Protein AF-A0A2E9H538-F1 (afdb_monomer_lite)

pLDDT: mean 82.71, std 19.98, range [39.22, 98.38]

Secondary structure (DSSP, 8-state):
--------PPPP-B-TTS-B---TTT-TTTTPPPPHHHHHHHHHHHHHHHHHHHHHHTTS-HHHHHHHHHHHHHTTSSPPPPTTPPP--PPP---TTTTSTTS---

Radius of gyration: 17.49 Å; chains: 1; bounding box: 52×21×55 Å

Structure (mmCIF, N/CA/C/O backbone):
data_AF-A0A2E9H538-F1
#
_entry.id   AF-A0A2E9H538-F1
#
loop_
_atom_site.group_PDB
_atom_site.id
_atom_site.type_symbol
_atom_site.label_atom_id
_atom_site.label_alt_id
_atom_site.label_comp_id
_atom_site.label_asym_id
_atom_site.label_entity_id
_atom_site.label_seq_id
_atom_site.pdbx_PDB_ins_code
_atom_site.Cartn_x
_atom_site.Cartn_y
_atom_site.Cartn_z
_atom_site.occupancy
_atom_site.B_iso_or_equiv
_atom_site.auth_seq_id
_atom_site.auth_comp_id
_atom_site.auth_asym_id
_atom_site.auth_atom_id
_atom_site.pdbx_PDB_model_num
ATOM 1 N N . MET A 1 1 ? 32.513 -3.900 -30.428 1.00 39.78 1 MET A N 1
ATOM 2 C CA . MET A 1 1 ? 31.218 -3.250 -30.715 1.00 39.78 1 MET A CA 1
ATOM 3 C C . MET A 1 1 ? 30.335 -3.524 -29.513 1.00 39.78 1 MET A C 1
ATOM 5 O O . MET A 1 1 ? 30.096 -4.683 -29.209 1.00 39.78 1 MET A O 1
ATOM 9 N N . THR A 1 2 ? 30.031 -2.499 -28.722 1.00 50.19 2 THR A N 1
ATOM 10 C CA . THR A 1 2 ? 29.288 -2.631 -27.463 1.00 50.19 2 THR A CA 1
ATOM 11 C C . THR A 1 2 ? 27.841 -2.983 -27.777 1.00 50.19 2 THR A C 1
ATOM 13 O O . THR A 1 2 ? 27.145 -2.195 -28.413 1.00 50.19 2 THR A O 1
ATOM 16 N N . ASN A 1 3 ? 27.411 -4.175 -27.363 1.00 52.34 3 ASN A N 1
ATOM 17 C CA . ASN A 1 3 ? 26.014 -4.583 -27.429 1.00 52.34 3 ASN A CA 1
ATOM 18 C C . ASN A 1 3 ? 25.206 -3.619 -26.555 1.00 52.34 3 ASN A C 1
ATOM 20 O O . ASN A 1 3 ? 25.239 -3.711 -25.329 1.00 52.34 3 ASN A O 1
ATOM 24 N N . ASN A 1 4 ? 24.529 -2.667 -27.197 1.00 58.41 4 ASN A N 1
ATOM 25 C CA . ASN A 1 4 ? 23.483 -1.861 -26.583 1.00 58.41 4 ASN A CA 1
ATOM 26 C C . ASN A 1 4 ? 22.303 -2.796 -26.297 1.00 58.41 4 ASN A C 1
ATOM 28 O O . ASN A 1 4 ? 21.356 -2.889 -27.074 1.00 58.41 4 ASN A O 1
ATOM 32 N N . SER A 1 5 ? 22.396 -3.544 -25.201 1.00 61.12 5 SER A N 1
ATOM 33 C CA . SER A 1 5 ? 21.257 -4.248 -24.634 1.00 61.12 5 SER A CA 1
ATOM 34 C C . SER A 1 5 ? 20.308 -3.185 -24.097 1.00 61.12 5 SER A C 1
ATOM 36 O O . SER A 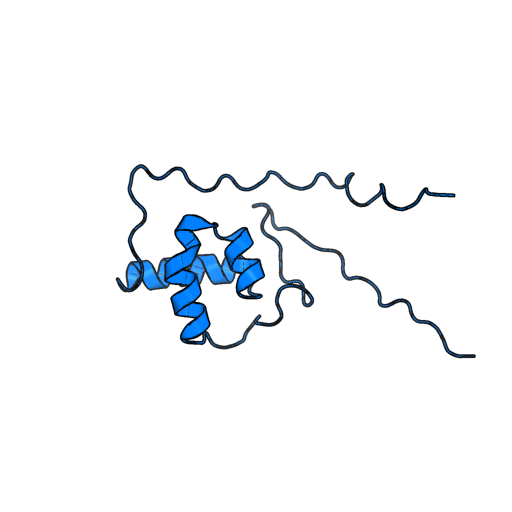1 5 ? 20.537 -2.629 -23.023 1.00 61.12 5 SER A O 1
ATOM 38 N N . ILE A 1 6 ? 19.274 -2.865 -24.874 1.00 63.53 6 ILE A N 1
ATOM 39 C CA . ILE A 1 6 ? 18.097 -2.156 -24.373 1.00 63.53 6 ILE A CA 1
ATOM 40 C C . ILE A 1 6 ? 17.645 -2.944 -23.134 1.00 63.53 6 ILE A C 1
ATOM 42 O O . ILE A 1 6 ? 17.469 -4.160 -23.248 1.00 63.53 6 ILE A O 1
ATOM 46 N N . PRO A 1 7 ? 17.556 -2.333 -21.940 1.00 61.31 7 PRO A N 1
ATOM 47 C CA . PRO A 1 7 ? 17.085 -3.058 -20.773 1.00 61.31 7 PRO A CA 1
ATOM 48 C C . PRO A 1 7 ? 15.663 -3.533 -21.072 1.00 61.31 7 PRO A C 1
ATOM 50 O O . PRO A 1 7 ? 14.772 -2.720 -21.289 1.00 61.31 7 PRO A O 1
ATOM 53 N N . GLU A 1 8 ? 15.487 -4.851 -21.149 1.00 66.12 8 GLU A N 1
ATOM 54 C CA . GLU A 1 8 ? 14.193 -5.508 -21.334 1.00 66.12 8 GLU A CA 1
ATOM 55 C C . GLU A 1 8 ? 13.236 -5.027 -20.236 1.00 66.12 8 GLU A C 1
ATOM 57 O O . GLU A 1 8 ? 13.328 -5.451 -19.076 1.00 66.12 8 GLU A O 1
ATOM 62 N N . GLU A 1 9 ? 12.350 -4.092 -20.584 1.00 74.62 9 GLU A N 1
ATOM 63 C CA . GLU A 1 9 ? 11.336 -3.577 -19.675 1.00 74.62 9 GLU A CA 1
ATOM 64 C C . GLU A 1 9 ? 10.423 -4.733 -19.273 1.00 74.62 9 GLU A C 1
ATOM 66 O O . GLU A 1 9 ? 9.763 -5.371 -20.099 1.00 74.62 9 GLU A O 1
ATOM 71 N N . ARG A 1 10 ? 10.401 -5.047 -17.976 1.00 83.94 10 ARG A N 1
ATOM 72 C CA . ARG A 1 10 ? 9.527 -6.105 -17.481 1.00 83.94 10 ARG A CA 1
ATOM 73 C C . ARG A 1 10 ? 8.076 -5.637 -17.628 1.00 83.94 10 ARG A C 1
ATOM 75 O O . ARG A 1 10 ? 7.741 -4.538 -17.198 1.00 83.94 10 ARG A O 1
ATOM 82 N N . PRO A 1 11 ? 7.183 -6.456 -18.209 1.00 90.50 11 PRO A N 1
ATOM 83 C CA . PRO A 1 11 ? 5.797 -6.053 -18.354 1.00 90.50 11 PRO A CA 1
ATOM 84 C C . PRO A 1 11 ? 5.124 -5.989 -16.980 1.00 90.50 11 PRO A C 1
ATOM 86 O O . PRO A 1 11 ? 5.219 -6.923 -16.173 1.00 90.50 11 PRO A O 1
ATOM 89 N N . ILE A 1 12 ? 4.388 -4.906 -16.736 1.00 92.00 12 ILE A N 1
ATOM 90 C CA . ILE A 1 12 ? 3.551 -4.757 -15.545 1.00 92.00 12 ILE A CA 1
ATOM 91 C C . ILE A 1 12 ? 2.426 -5.796 -15.604 1.00 92.00 12 ILE A C 1
ATOM 93 O O . ILE A 1 12 ? 1.681 -5.884 -16.579 1.00 92.00 12 ILE A O 1
ATOM 97 N N . LYS A 1 13 ? 2.282 -6.584 -14.534 1.00 93.06 13 LYS A N 1
ATOM 98 C CA . LYS A 1 13 ? 1.225 -7.594 -14.399 1.00 93.06 13 LYS A CA 1
ATOM 99 C C . LYS A 1 13 ? 0.214 -7.169 -13.348 1.00 93.06 13 LYS A C 1
ATOM 101 O O . LYS A 1 13 ? 0.577 -6.599 -12.321 1.00 93.06 13 LYS A O 1
ATOM 106 N N . PHE A 1 14 ? -1.042 -7.532 -13.567 1.00 92.19 14 PHE A N 1
ATOM 107 C CA . PHE A 1 14 ? -2.135 -7.313 -12.624 1.00 92.19 14 PHE A CA 1
ATOM 108 C C . PHE A 1 14 ? -2.743 -8.650 -12.206 1.00 92.19 14 PHE A C 1
ATOM 110 O O . PHE A 1 14 ? -2.640 -9.644 -12.928 1.00 92.19 14 PHE A O 1
ATOM 117 N N . ASP A 1 15 ? -3.332 -8.710 -11.017 1.00 88.88 15 ASP A N 1
ATOM 118 C CA . ASP A 1 15 ? -4.125 -9.865 -10.597 1.00 88.88 15 ASP A CA 1
ATOM 119 C C . ASP A 1 15 ? -5.595 -9.755 -11.046 1.00 88.88 15 ASP A C 1
ATOM 121 O O . ASP A 1 15 ? -6.019 -8.774 -11.665 1.00 88.88 15 ASP A O 1
ATOM 125 N N . SER A 1 16 ? -6.404 -10.769 -10.726 1.00 88.94 16 SER A N 1
ATOM 126 C CA . SER A 1 16 ? -7.836 -10.794 -11.057 1.00 88.94 16 SER A CA 1
ATOM 127 C C . SER A 1 16 ? -8.633 -9.641 -10.432 1.00 88.94 16 SER A C 1
ATOM 129 O O . SER A 1 16 ? -9.694 -9.288 -10.945 1.00 88.94 16 SER A O 1
ATOM 131 N N . PHE A 1 17 ? -8.112 -9.022 -9.369 1.00 84.56 17 PHE A N 1
ATOM 132 C CA . PHE A 1 17 ? -8.704 -7.881 -8.676 1.00 84.56 17 PHE A CA 1
ATOM 133 C C . PHE A 1 17 ? -8.229 -6.526 -9.218 1.00 84.56 17 PHE A C 1
ATOM 135 O O . PHE A 1 17 ? -8.659 -5.497 -8.688 1.00 84.56 17 PHE A O 1
ATOM 142 N N . GLY A 1 18 ? -7.366 -6.521 -10.241 1.00 87.19 18 GLY A N 1
ATOM 143 C CA . GLY A 1 18 ? -6.792 -5.318 -10.842 1.00 87.19 18 GLY A CA 1
ATOM 144 C C . GLY A 1 18 ? -5.638 -4.711 -10.042 1.00 87.19 18 GLY A C 1
ATOM 145 O O . GLY A 1 18 ? -5.274 -3.567 -10.286 1.00 87.19 18 GLY A O 1
ATOM 146 N N . ARG A 1 19 ? -5.055 -5.435 -9.080 1.00 91.12 19 ARG A N 1
ATOM 147 C CA . ARG A 1 19 ? -3.914 -4.941 -8.295 1.00 91.12 19 ARG A CA 1
ATOM 148 C C . ARG A 1 19 ? -2.619 -5.224 -9.040 1.00 91.12 19 ARG A C 1
ATOM 150 O O . ARG A 1 19 ? -2.421 -6.349 -9.501 1.00 91.12 19 ARG A O 1
ATOM 157 N N . MET A 1 20 ? -1.730 -4.235 -9.110 1.00 93.81 20 MET A N 1
ATOM 158 C CA . MET A 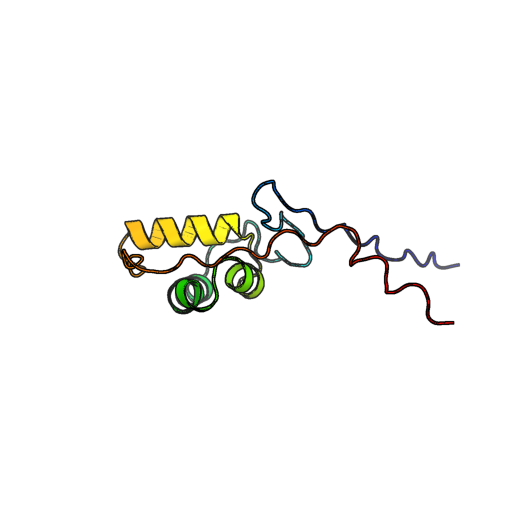1 20 ? -0.380 -4.428 -9.633 1.00 93.81 20 MET A CA 1
ATOM 159 C C . MET A 1 20 ? 0.327 -5.532 -8.830 1.00 93.81 20 MET A C 1
ATOM 161 O O . MET A 1 20 ? 0.411 -5.473 -7.598 1.00 93.81 20 MET A O 1
ATOM 165 N N . GLN A 1 21 ? 0.805 -6.560 -9.528 1.00 94.62 21 GLN A N 1
ATOM 166 C CA . GLN A 1 21 ? 1.657 -7.595 -8.950 1.00 94.62 21 GLN A CA 1
ATOM 167 C C . GLN A 1 21 ? 3.052 -7.029 -8.659 1.00 94.62 21 GLN A C 1
ATOM 169 O O . GLN A 1 21 ? 3.353 -5.876 -8.958 1.00 94.62 21 GLN A O 1
ATOM 174 N N . TYR 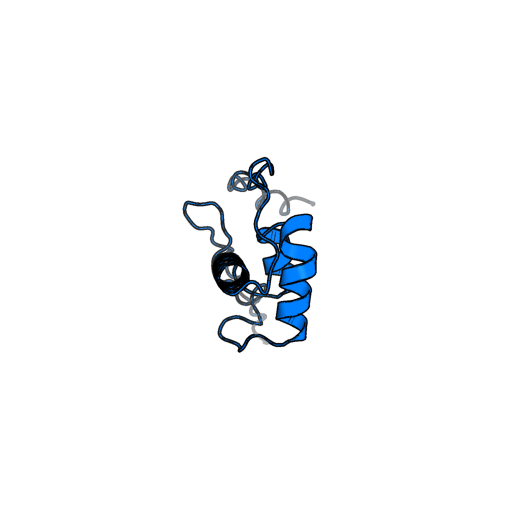A 1 22 ? 3.920 -7.824 -8.034 1.00 95.81 22 TYR A N 1
ATOM 175 C CA . TYR A 1 22 ? 5.293 -7.391 -7.801 1.00 95.81 22 TYR A CA 1
ATOM 176 C C . TYR A 1 22 ? 5.961 -6.951 -9.114 1.00 95.81 22 TYR A C 1
ATOM 178 O O . TYR A 1 22 ? 5.952 -7.685 -10.101 1.00 95.81 22 TYR A O 1
ATOM 186 N N . HIS A 1 23 ? 6.544 -5.755 -9.092 1.00 95.12 23 HIS A N 1
ATOM 187 C CA . HIS A 1 23 ? 7.340 -5.198 -10.160 1.00 95.12 23 HIS A CA 1
ATOM 188 C C . HIS A 1 23 ? 8.541 -4.518 -9.495 1.00 95.12 23 HIS A C 1
ATOM 190 O O . HIS A 1 23 ? 8.335 -3.693 -8.603 1.00 95.12 23 HIS A O 1
ATOM 196 N N . PRO A 1 24 ? 9.775 -4.880 -9.853 1.00 94.12 24 PRO A N 1
ATOM 197 C CA . PRO A 1 24 ? 10.968 -4.417 -9.145 1.00 94.12 24 PRO A CA 1
ATOM 198 C C . PRO A 1 24 ? 11.155 -2.901 -9.206 1.00 94.12 24 PRO A C 1
ATOM 200 O O . PRO A 1 24 ? 11.601 -2.327 -8.219 1.00 94.12 24 PRO A O 1
ATOM 203 N N . ASP A 1 25 ? 10.729 -2.264 -10.296 1.00 94.00 25 ASP A N 1
ATOM 204 C CA . ASP A 1 25 ? 10.901 -0.818 -10.487 1.00 94.00 25 ASP A CA 1
ATOM 205 C C . ASP A 1 25 ? 9.917 0.012 -9.647 1.00 94.00 25 ASP A C 1
ATOM 207 O O . ASP A 1 25 ? 10.182 1.168 -9.347 1.00 94.00 25 ASP A O 1
ATOM 211 N N . TYR A 1 26 ? 8.797 -0.587 -9.220 1.00 95.31 26 TYR A N 1
ATOM 212 C CA . TYR A 1 26 ? 7.783 0.079 -8.387 1.00 95.31 26 TYR A CA 1
ATOM 213 C C . TYR A 1 26 ? 7.784 -0.410 -6.937 1.00 95.31 26 TYR A C 1
ATOM 215 O O . TYR A 1 26 ? 7.241 0.246 -6.053 1.00 95.31 26 TYR A O 1
ATOM 223 N N . HIS A 1 27 ? 8.360 -1.585 -6.669 1.00 96.62 27 HIS A N 1
ATOM 224 C CA . HIS A 1 27 ? 8.312 -2.232 -5.362 1.00 96.62 27 HIS A CA 1
ATOM 225 C C . HIS A 1 27 ? 9.709 -2.461 -4.781 1.00 96.62 27 HIS A C 1
ATOM 227 O O . HIS A 1 27 ? 10.041 -3.566 -4.335 1.00 96.62 27 HIS A O 1
ATOM 233 N N . ALA A 1 28 ? 10.522 -1.404 -4.752 1.00 97.31 28 ALA A N 1
ATOM 234 C CA . ALA A 1 28 ? 11.877 -1.435 -4.210 1.00 97.31 28 ALA A CA 1
ATOM 235 C C . ALA A 1 28 ? 11.931 -1.875 -2.733 1.00 97.31 28 ALA A C 1
ATOM 237 O O . ALA A 1 28 ? 12.953 -2.401 -2.288 1.00 97.31 28 ALA A O 1
ATOM 238 N N . ASN A 1 29 ? 10.844 -1.719 -1.965 1.00 97.75 29 ASN A N 1
ATOM 239 C CA . ASN A 1 29 ? 10.740 -2.137 -0.562 1.00 97.75 29 ASN A CA 1
ATOM 240 C C . ASN A 1 29 ? 10.019 -3.481 -0.366 1.00 97.75 29 ASN A C 1
ATOM 242 O O . ASN A 1 29 ? 9.606 -3.819 0.750 1.00 97.75 29 ASN A O 1
ATOM 246 N N . HIS A 1 30 ? 9.892 -4.290 -1.422 1.00 94.75 30 HIS A N 1
ATOM 247 C CA . HIS A 1 30 ? 9.395 -5.659 -1.311 1.00 94.75 30 HIS A CA 1
ATOM 248 C C . HIS A 1 30 ? 10.288 -6.514 -0.396 1.00 94.75 30 HIS A C 1
ATOM 250 O O . HIS A 1 30 ? 11.512 -6.447 -0.462 1.00 94.75 30 HIS A O 1
ATOM 256 N N . GLY A 1 31 ? 9.671 -7.290 0.502 1.00 93.81 31 GLY A N 1
ATOM 257 C CA . GLY A 1 31 ? 10.375 -8.146 1.468 1.00 93.81 31 GLY A CA 1
ATOM 258 C C . GLY A 1 31 ? 11.126 -7.411 2.590 1.00 93.81 31 GLY A C 1
ATOM 259 O O . GLY A 1 31 ? 11.536 -8.048 3.557 1.00 93.81 31 GLY A O 1
ATOM 260 N N . LYS A 1 32 ? 11.280 -6.082 2.521 1.00 97.31 32 LYS A N 1
ATOM 261 C CA . LYS A 1 32 ? 11.981 -5.309 3.556 1.00 97.31 32 LYS A CA 1
ATOM 262 C C . LYS A 1 32 ? 11.110 -5.115 4.807 1.00 97.31 32 LYS A C 1
ATOM 264 O O . LYS A 1 32 ? 9.891 -4.949 4.671 1.00 97.31 32 LYS A O 1
ATOM 269 N N . PRO A 1 33 ? 11.704 -5.042 6.014 1.00 97.75 33 PRO A N 1
ATOM 270 C CA . PRO A 1 33 ? 10.982 -4.695 7.240 1.00 97.75 33 PRO A CA 1
ATOM 271 C C . PRO A 1 33 ? 10.222 -3.366 7.121 1.00 97.75 33 PRO A C 1
ATOM 273 O O . PRO A 1 33 ? 10.624 -2.478 6.368 1.00 97.75 33 PRO A O 1
ATOM 276 N N . TRP A 1 34 ? 9.123 -3.222 7.864 1.00 97.69 34 TRP A N 1
ATOM 277 C CA . TRP A 1 34 ? 8.390 -1.955 7.961 1.00 97.69 34 TRP A CA 1
ATOM 278 C C . TRP A 1 34 ? 9.155 -0.982 8.851 1.00 97.69 34 TRP A C 1
ATOM 280 O O . TRP A 1 34 ? 9.344 -1.254 10.037 1.00 97.69 34 TRP A O 1
ATOM 290 N N . LYS A 1 35 ? 9.571 0.154 8.288 1.00 97.81 35 LYS A N 1
ATOM 291 C CA . LYS A 1 35 ? 10.114 1.258 9.079 1.00 97.81 35 LYS A CA 1
ATOM 292 C C . LYS A 1 35 ? 8.982 1.974 9.811 1.00 97.81 35 LYS A C 1
ATOM 294 O O . LYS A 1 35 ? 7.831 1.946 9.373 1.00 97.81 35 LYS A O 1
ATOM 299 N N . MET A 1 36 ? 9.326 2.665 10.896 1.00 97.62 36 MET A N 1
ATOM 300 C CA . MET A 1 36 ? 8.358 3.489 11.625 1.00 97.62 36 MET A CA 1
ATOM 301 C C . MET A 1 36 ? 7.776 4.594 10.729 1.00 97.62 36 MET A C 1
ATOM 303 O O . MET A 1 36 ? 6.570 4.808 10.730 1.00 97.62 36 MET A O 1
ATOM 307 N N . SER A 1 37 ? 8.612 5.224 9.896 1.00 97.81 37 SER A N 1
ATOM 308 C CA . SER A 1 37 ? 8.186 6.221 8.904 1.00 97.81 37 SER A CA 1
ATOM 309 C C . SER A 1 37 ? 7.145 5.669 7.928 1.00 97.81 37 SER A C 1
ATOM 311 O O . SER A 1 37 ? 6.106 6.291 7.730 1.00 97.81 37 SER A O 1
ATOM 313 N N . ASP A 1 38 ? 7.386 4.476 7.373 1.00 97.88 38 ASP A N 1
ATOM 314 C CA . ASP A 1 38 ? 6.475 3.820 6.425 1.00 97.88 38 ASP A CA 1
ATOM 315 C C . ASP A 1 38 ? 5.126 3.526 7.090 1.00 97.88 38 ASP A C 1
ATOM 317 O O . ASP A 1 38 ? 4.064 3.685 6.489 1.00 97.88 38 ASP A O 1
ATOM 321 N N . GLN A 1 39 ? 5.168 3.072 8.347 1.00 98.31 39 GLN A N 1
ATOM 322 C CA . GLN A 1 39 ? 3.973 2.766 9.118 1.00 98.31 39 GLN A CA 1
ATOM 323 C C . GLN A 1 39 ? 3.167 4.029 9.443 1.00 98.31 39 GLN A C 1
ATOM 325 O O . GLN A 1 39 ? 1.947 4.008 9.294 1.00 98.31 39 GLN A O 1
ATOM 330 N N . ASN A 1 40 ? 3.823 5.119 9.843 1.00 98.25 40 ASN A N 1
ATOM 331 C CA . ASN A 1 40 ? 3.154 6.392 10.113 1.00 98.25 40 ASN A CA 1
ATOM 332 C C . ASN A 1 40 ? 2.510 6.945 8.839 1.00 98.25 40 ASN A C 1
ATOM 334 O O . ASN A 1 40 ? 1.322 7.262 8.837 1.00 98.25 40 ASN A O 1
ATOM 338 N N . PHE A 1 41 ? 3.248 6.928 7.725 1.00 98.38 41 PHE A N 1
ATOM 339 C CA . PHE A 1 41 ? 2.715 7.332 6.428 1.00 98.38 41 PHE A CA 1
ATOM 340 C C . PHE A 1 41 ? 1.478 6.510 6.040 1.00 98.38 41 PHE A C 1
ATOM 342 O O . PHE A 1 41 ? 0.470 7.075 5.614 1.00 98.38 41 PHE A O 1
ATOM 349 N N . LEU A 1 42 ? 1.526 5.184 6.225 1.00 98.06 42 LEU A N 1
ATOM 350 C CA . LEU A 1 42 ? 0.390 4.296 5.978 1.00 98.06 42 LEU A CA 1
ATOM 351 C C . LEU A 1 42 ? -0.837 4.708 6.803 1.00 98.06 42 LEU A C 1
ATOM 353 O O . LEU A 1 42 ? -1.925 4.845 6.249 1.00 98.06 42 LEU A O 1
ATOM 357 N N . ILE A 1 43 ? -0.674 4.910 8.112 1.00 97.62 43 ILE A N 1
ATOM 358 C CA . ILE A 1 43 ? -1.777 5.259 9.021 1.00 97.62 43 ILE A CA 1
ATOM 359 C C . ILE A 1 43 ? -2.421 6.588 8.611 1.00 97.62 43 ILE A C 1
ATOM 361 O O . ILE A 1 43 ? -3.647 6.699 8.579 1.00 97.62 43 ILE A O 1
ATOM 365 N N . GLU A 1 44 ? -1.605 7.577 8.263 1.00 96.94 44 GLU A N 1
ATOM 366 C CA . GLU A 1 44 ? -2.059 8.932 7.958 1.00 96.94 44 GLU A CA 1
ATOM 367 C C . GLU A 1 44 ? -2.714 9.072 6.580 1.00 96.94 44 GLU A C 1
ATOM 369 O O . GLU A 1 44 ? -3.569 9.947 6.401 1.00 96.94 44 GLU A O 1
ATOM 374 N N . ASN A 1 45 ? -2.312 8.253 5.602 1.00 95.88 45 ASN A N 1
ATOM 375 C CA . ASN A 1 45 ? -2.657 8.471 4.194 1.00 95.88 45 ASN A CA 1
ATOM 376 C C . ASN A 1 45 ? -3.544 7.387 3.589 1.00 95.88 45 ASN A C 1
ATOM 378 O O . ASN A 1 45 ? -4.334 7.706 2.704 1.00 95.88 45 ASN A O 1
ATOM 382 N N . TYR A 1 46 ? -3.508 6.144 4.078 1.00 95.56 46 TYR A N 1
ATOM 383 C CA . TYR A 1 46 ? -4.203 5.018 3.436 1.00 95.56 46 TYR A CA 1
ATOM 384 C C . TYR A 1 46 ? -5.692 5.277 3.191 1.00 95.56 46 TYR A C 1
ATOM 386 O O . TYR A 1 46 ? -6.247 4.912 2.158 1.00 95.56 46 TYR A O 1
ATOM 394 N N . ASP A 1 47 ? -6.351 5.935 4.141 1.00 91.69 47 ASP A N 1
ATOM 395 C CA . ASP A 1 47 ? -7.766 6.264 4.041 1.00 91.69 47 ASP A CA 1
ATOM 396 C C . ASP A 1 47 ? -8.068 7.496 3.171 1.00 91.69 47 ASP A C 1
ATOM 398 O O . ASP A 1 47 ? -9.2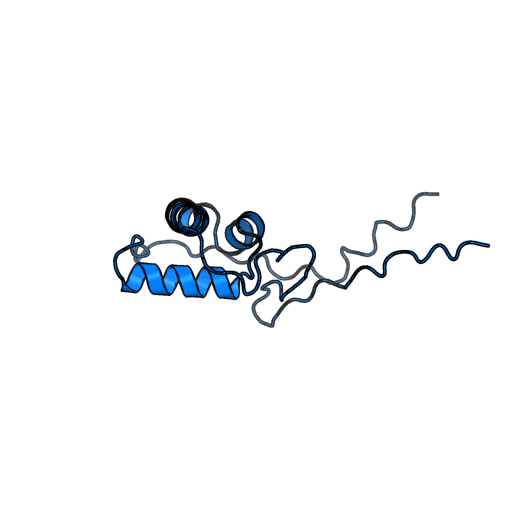27 7.666 2.786 1.00 91.69 47 ASP A O 1
ATOM 402 N N . LYS A 1 48 ? -7.066 8.324 2.860 1.00 91.38 48 LYS A N 1
ATOM 403 C CA . LYS A 1 48 ? -7.175 9.524 2.018 1.00 91.38 48 LYS A CA 1
ATOM 404 C C . LYS A 1 48 ? -6.925 9.200 0.545 1.00 91.38 48 LYS A C 1
ATOM 406 O O . LYS A 1 48 ? -7.740 9.569 -0.290 1.00 91.38 48 LYS A O 1
ATOM 411 N N . ILE A 1 49 ? -5.828 8.492 0.265 1.00 92.56 49 ILE A N 1
ATOM 412 C CA . ILE A 1 49 ? -5.318 8.243 -1.096 1.00 92.56 49 ILE A CA 1
ATOM 413 C C . ILE A 1 49 ? -5.578 6.814 -1.596 1.00 92.56 49 ILE A C 1
ATOM 415 O O . ILE A 1 49 ? -5.431 6.504 -2.771 1.00 92.56 49 ILE A O 1
ATOM 419 N N . GLY A 1 50 ? -5.992 5.912 -0.704 1.00 92.62 50 GLY A N 1
ATOM 420 C CA . GLY A 1 50 ? -6.298 4.533 -1.068 1.00 92.62 50 GLY A CA 1
ATOM 421 C C . GLY A 1 50 ? -5.062 3.635 -1.225 1.00 92.62 50 GLY A C 1
ATOM 422 O O . GLY A 1 50 ? -3.913 4.074 -1.105 1.00 92.62 50 GLY A O 1
ATOM 423 N N . PRO A 1 51 ? -5.288 2.327 -1.423 1.00 94.12 51 PRO A N 1
ATOM 424 C CA . PRO A 1 51 ? -4.231 1.325 -1.377 1.00 94.12 51 PRO A CA 1
ATOM 425 C C . PRO A 1 51 ? -3.301 1.353 -2.597 1.00 94.12 51 PRO A C 1
ATOM 427 O O . PRO A 1 51 ? -2.143 0.972 -2.452 1.00 94.12 51 PRO A O 1
ATOM 430 N N . GLU A 1 52 ? -3.772 1.794 -3.767 1.00 94.00 52 GLU A N 1
ATOM 431 C CA . GLU A 1 52 ? -2.964 1.929 -4.985 1.00 94.00 52 GLU A CA 1
ATOM 432 C C . GLU A 1 52 ? -1.897 3.025 -4.834 1.00 94.00 52 GLU A C 1
ATOM 434 O O . GLU A 1 52 ? -0.704 2.748 -4.944 1.00 94.00 52 GLU A O 1
ATOM 439 N N . GLU A 1 53 ? -2.302 4.252 -4.502 1.00 95.75 53 GLU A N 1
ATOM 440 C CA . GLU A 1 53 ? -1.369 5.377 -4.342 1.00 95.75 53 GLU A CA 1
ATOM 441 C C . GLU A 1 53 ? -0.442 5.169 -3.137 1.00 95.75 53 GLU A C 1
ATOM 443 O O . GLU A 1 53 ? 0.761 5.411 -3.221 1.00 95.75 53 GLU A O 1
ATOM 448 N N . THR A 1 54 ? -0.960 4.612 -2.035 1.00 97.25 54 THR A N 1
ATOM 449 C CA . THR A 1 54 ? -0.126 4.271 -0.869 1.00 97.25 54 THR A CA 1
ATOM 450 C C . THR A 1 54 ? 0.921 3.200 -1.199 1.00 97.25 54 THR A C 1
ATOM 452 O O . THR A 1 54 ? 2.026 3.224 -0.662 1.00 97.25 54 THR A O 1
ATOM 455 N N . SER A 1 55 ? 0.588 2.247 -2.073 1.00 97.25 55 SER A N 1
ATOM 456 C CA . SER A 1 55 ? 1.506 1.202 -2.543 1.00 97.25 55 SER A CA 1
ATOM 457 C C . SER A 1 55 ? 2.679 1.780 -3.323 1.00 97.25 55 SER A C 1
ATOM 459 O O . SER A 1 55 ? 3.819 1.402 -3.045 1.00 97.25 55 SER A O 1
ATOM 461 N N . LEU A 1 56 ? 2.412 2.736 -4.212 1.00 96.88 56 LEU A N 1
ATOM 462 C CA . LEU A 1 56 ? 3.448 3.445 -4.960 1.00 96.88 56 LEU A CA 1
ATOM 463 C C . LEU A 1 56 ? 4.312 4.306 -4.034 1.00 96.88 56 LEU A C 1
ATOM 465 O O . LEU A 1 56 ? 5.533 4.205 -4.078 1.00 96.88 56 LEU A O 1
ATOM 469 N N . ALA A 1 57 ? 3.695 5.075 -3.134 1.00 97.69 57 ALA A N 1
ATOM 470 C CA . ALA A 1 57 ? 4.417 5.946 -2.206 1.00 97.69 57 ALA A CA 1
ATOM 471 C C . ALA A 1 57 ? 5.347 5.183 -1.244 1.00 97.69 57 ALA A C 1
ATOM 473 O O . ALA A 1 57 ? 6.400 5.686 -0.866 1.00 97.69 57 ALA 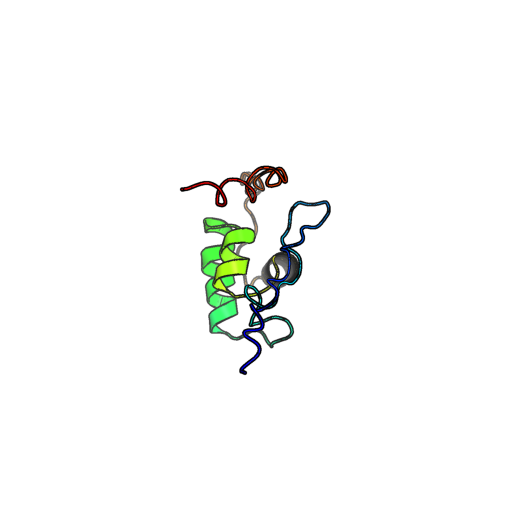A O 1
ATOM 474 N N . LEU A 1 58 ? 4.965 3.967 -0.838 1.00 98.19 58 LEU A N 1
ATOM 475 C CA . LEU A 1 58 ? 5.771 3.122 0.050 1.00 98.19 58 LEU A CA 1
ATOM 476 C C . LEU A 1 58 ? 6.690 2.148 -0.700 1.00 98.19 58 LEU A C 1
ATOM 478 O O . LEU A 1 58 ? 7.448 1.413 -0.059 1.00 98.19 58 LEU A O 1
ATOM 482 N N . GLU A 1 59 ? 6.600 2.103 -2.031 1.00 98.06 59 GLU A N 1
ATOM 483 C CA . GLU A 1 59 ? 7.295 1.149 -2.902 1.00 98.06 59 GLU A CA 1
ATOM 484 C C . GLU A 1 59 ? 7.079 -0.312 -2.453 1.00 98.06 59 GLU A C 1
ATOM 486 O O . GLU A 1 59 ? 8.002 -1.133 -2.371 1.00 98.06 59 GLU A O 1
ATOM 491 N N . ARG A 1 60 ? 5.839 -0.652 -2.091 1.00 98.06 60 ARG A N 1
ATOM 492 C CA . ARG A 1 60 ? 5.423 -1.986 -1.617 1.00 98.06 60 ARG A CA 1
ATOM 493 C C . ARG A 1 60 ? 4.201 -2.427 -2.388 1.00 98.06 60 ARG A C 1
ATOM 495 O O . ARG A 1 60 ? 3.403 -1.590 -2.766 1.00 98.06 60 ARG A O 1
ATOM 502 N N . THR A 1 61 ? 3.987 -3.732 -2.548 1.00 97.50 61 THR A N 1
ATOM 503 C CA . THR A 1 61 ? 2.803 -4.219 -3.273 1.00 97.50 61 THR A CA 1
ATOM 504 C C . THR A 1 61 ? 1.504 -3.807 -2.579 1.00 97.50 61 THR A C 1
ATOM 506 O O . THR A 1 61 ? 1.414 -3.839 -1.347 1.00 97.50 61 THR A O 1
ATOM 509 N N . ILE A 1 62 ? 0.465 -3.528 -3.372 1.00 96.81 62 ILE A N 1
ATOM 510 C CA . ILE A 1 62 ? -0.889 -3.198 -2.893 1.00 96.81 62 ILE A CA 1
ATOM 511 C C . ILE A 1 62 ? -1.360 -4.217 -1.850 1.00 96.81 62 ILE A C 1
ATOM 513 O O . ILE A 1 62 ? -1.854 -3.854 -0.784 1.00 96.81 62 ILE A O 1
ATOM 517 N N . HIS A 1 63 ? -1.142 -5.508 -2.111 1.00 95.75 63 HIS A N 1
ATOM 518 C CA . HIS A 1 63 ? -1.498 -6.576 -1.179 1.00 95.75 63 HIS A CA 1
ATOM 519 C C . HIS A 1 63 ? -0.821 -6.429 0.198 1.00 95.75 63 HIS A C 1
ATOM 521 O O . HIS A 1 63 ? -1.471 -6.607 1.231 1.00 95.75 63 HIS A O 1
ATOM 527 N N . THR A 1 64 ? 0.465 -6.074 0.226 1.00 97.56 64 THR A N 1
ATOM 528 C CA . THR A 1 64 ? 1.233 -5.904 1.469 1.00 97.56 64 THR A CA 1
ATOM 529 C C . THR A 1 64 ? 0.712 -4.716 2.272 1.00 97.56 64 THR A C 1
ATOM 531 O O . THR A 1 64 ? 0.516 -4.825 3.483 1.00 97.56 64 THR A O 1
ATOM 534 N N . VAL A 1 65 ? 0.434 -3.601 1.594 1.00 97.75 65 VAL A N 1
ATOM 535 C CA . VAL A 1 65 ? -0.127 -2.387 2.199 1.00 97.75 65 VAL A CA 1
ATOM 536 C C . VAL A 1 65 ? -1.509 -2.666 2.796 1.00 97.75 65 VAL A C 1
ATOM 538 O O . VAL A 1 65 ? -1.735 -2.373 3.970 1.00 97.75 65 VAL A O 1
ATOM 541 N N . MET A 1 66 ? -2.405 -3.315 2.043 1.00 96.31 66 MET A N 1
ATOM 542 C CA . MET A 1 66 ? -3.737 -3.701 2.531 1.00 96.31 66 MET A CA 1
ATOM 543 C C . MET A 1 66 ? -3.659 -4.603 3.770 1.00 96.31 66 MET A C 1
ATOM 545 O O . MET A 1 66 ? -4.370 -4.387 4.752 1.00 96.31 66 MET A O 1
ATOM 549 N N . THR A 1 67 ? -2.777 -5.604 3.735 1.00 97.38 67 THR A N 1
ATOM 550 C CA . THR A 1 67 ? -2.599 -6.559 4.837 1.00 97.38 67 THR A CA 1
ATOM 551 C C . THR A 1 67 ? -2.056 -5.868 6.086 1.00 97.38 67 THR A C 1
ATOM 553 O O . THR A 1 67 ? -2.546 -6.107 7.192 1.00 97.38 67 THR A O 1
ATOM 556 N N . LYS A 1 68 ? -1.082 -4.963 5.927 1.00 98.06 68 LYS A N 1
ATOM 557 C CA . LYS A 1 68 ? -0.539 -4.177 7.040 1.00 98.06 68 LYS A CA 1
ATOM 558 C C . LYS A 1 68 ? -1.596 -3.242 7.629 1.00 98.06 68 LYS A C 1
ATOM 560 O O . LYS A 1 68 ? -1.739 -3.226 8.847 1.00 98.06 68 LYS A O 1
ATOM 565 N N . ALA A 1 69 ? -2.370 -2.536 6.805 1.00 97.75 69 ALA A N 1
ATOM 566 C CA . ALA A 1 69 ? -3.451 -1.667 7.276 1.00 97.75 69 ALA A CA 1
ATOM 567 C C . ALA A 1 69 ? -4.507 -2.455 8.074 1.00 97.75 69 ALA A C 1
ATOM 569 O O . ALA A 1 69 ? -4.901 -2.046 9.165 1.00 97.75 69 ALA A O 1
ATOM 570 N N . ALA A 1 70 ? -4.915 -3.632 7.585 1.00 97.00 70 ALA A N 1
ATOM 571 C CA . ALA A 1 70 ? -5.838 -4.510 8.304 1.00 97.00 70 ALA A CA 1
ATOM 572 C C . ALA A 1 70 ? -5.274 -4.965 9.663 1.00 97.00 70 ALA A C 1
ATOM 574 O O . ALA A 1 70 ? -5.988 -4.943 10.667 1.00 97.00 70 ALA A O 1
ATOM 575 N N . LYS A 1 71 ? -3.985 -5.330 9.713 1.00 98.06 71 LYS A N 1
ATOM 576 C CA . LYS A 1 71 ? -3.294 -5.683 10.960 1.00 98.06 71 LYS A CA 1
ATOM 577 C C . LYS A 1 71 ? -3.281 -4.511 11.949 1.00 98.06 71 LYS A C 1
ATOM 579 O O . LYS A 1 71 ? -3.693 -4.701 13.087 1.00 98.06 71 LYS A O 1
ATOM 584 N N . LEU A 1 72 ? -2.889 -3.315 11.508 1.00 97.94 72 LEU A N 1
ATOM 585 C CA . LEU A 1 72 ? -2.826 -2.122 12.362 1.00 97.94 72 LEU A CA 1
ATOM 586 C C . LEU A 1 72 ? -4.198 -1.730 12.920 1.00 97.94 72 LEU A C 1
ATOM 588 O O . LEU A 1 72 ? -4.299 -1.342 14.079 1.00 97.94 72 LEU A O 1
ATOM 592 N N . ARG A 1 73 ? -5.267 -1.876 12.128 1.00 97.12 73 ARG A N 1
ATOM 593 C CA . ARG A 1 73 ? -6.640 -1.657 12.607 1.00 97.12 73 ARG A CA 1
ATOM 594 C C . ARG A 1 73 ? -7.036 -2.659 13.679 1.00 97.12 73 ARG A C 1
ATOM 596 O O . ARG A 1 73 ? -7.612 -2.273 14.689 1.00 97.12 73 ARG A O 1
ATOM 603 N N . ARG A 1 74 ? -6.715 -3.941 13.488 1.00 97.19 74 ARG A N 1
ATOM 604 C CA . ARG A 1 74 ? -6.963 -4.976 14.504 1.00 97.19 74 ARG A CA 1
ATOM 605 C C . ARG A 1 74 ? -6.192 -4.706 15.800 1.00 97.19 74 ARG A C 1
ATOM 607 O O . ARG A 1 74 ? -6.700 -5.010 16.868 1.00 97.19 74 ARG A O 1
ATOM 614 N N . GLU A 1 75 ? -5.002 -4.124 15.697 1.00 97.31 75 GLU A N 1
ATOM 615 C CA . GLU A 1 75 ? -4.158 -3.728 16.834 1.00 97.31 75 GLU A CA 1
ATOM 616 C C . GLU A 1 75 ? -4.566 -2.381 17.461 1.00 97.31 75 GLU A C 1
ATOM 618 O O . GLU A 1 75 ? -3.979 -1.976 18.458 1.00 97.31 75 GLU A O 1
ATOM 623 N N . GLY A 1 76 ? -5.546 -1.666 16.897 1.00 97.38 76 GLY A N 1
ATOM 624 C CA . GLY A 1 76 ? -5.966 -0.346 17.385 1.00 97.38 76 GLY A CA 1
ATOM 625 C C . GLY A 1 76 ? -4.986 0.794 17.078 1.00 97.38 76 GLY A C 1
ATOM 626 O O . GLY A 1 76 ? -5.186 1.909 17.544 1.00 97.38 76 GLY A O 1
ATOM 627 N N . LEU A 1 77 ? -3.952 0.539 16.271 1.00 97.12 77 LEU A N 1
ATOM 628 C CA . LEU A 1 77 ? -2.935 1.524 15.876 1.00 97.12 77 LEU A CA 1
ATOM 629 C C . LEU A 1 77 ? -3.354 2.369 14.668 1.00 97.12 77 LEU A C 1
ATOM 631 O O . LEU A 1 77 ? -2.729 3.380 14.367 1.00 97.12 77 LEU A O 1
ATOM 635 N N . MET A 1 78 ? -4.394 1.945 13.951 1.00 96.69 78 MET A N 1
ATOM 636 C CA . MET A 1 78 ? -4.969 2.672 12.825 1.00 96.69 78 MET A CA 1
ATOM 637 C C . MET A 1 78 ? -6.480 2.840 13.036 1.00 96.69 78 MET A C 1
ATOM 639 O O . MET A 1 78 ? -7.127 1.885 13.481 1.00 96.69 78 MET A O 1
ATOM 643 N N . PRO A 1 79 ? -7.068 3.997 12.677 1.00 93.81 79 PRO A N 1
ATOM 644 C CA . PRO A 1 79 ? -8.508 4.203 12.762 1.00 93.81 79 PRO A CA 1
ATOM 645 C C . PRO A 1 79 ? -9.305 3.124 12.022 1.00 93.81 79 PRO A C 1
ATOM 647 O O . PRO A 1 79 ? -8.949 2.685 10.920 1.00 93.81 79 PRO A O 1
ATOM 650 N N . GLN A 1 80 ? -10.415 2.706 12.632 1.00 91.88 80 GLN A N 1
ATOM 651 C CA . GLN A 1 80 ? -11.363 1.803 11.989 1.00 91.88 80 GLN A CA 1
ATOM 652 C C . GLN A 1 80 ? -12.031 2.489 10.799 1.00 91.88 80 GLN A C 1
ATOM 654 O O . GLN A 1 80 ? -12.275 3.696 10.805 1.00 91.88 80 GLN A O 1
ATOM 659 N N . VAL A 1 81 ? -12.362 1.698 9.778 1.00 86.19 81 VAL A N 1
ATOM 660 C CA . VAL A 1 81 ? -13.104 2.208 8.622 1.00 86.19 81 VAL A CA 1
ATOM 661 C C . VAL A 1 81 ? -14.508 2.620 9.085 1.00 86.19 81 VAL A C 1
ATOM 663 O O . VAL A 1 81 ? -15.207 1.795 9.679 1.00 86.19 81 VAL A O 1
ATOM 666 N N . PRO A 1 82 ? -14.964 3.857 8.809 1.00 82.75 82 PRO A N 1
ATOM 667 C CA . PRO A 1 82 ? -16.337 4.250 9.094 1.00 82.75 82 PRO A CA 1
ATOM 668 C C . PRO A 1 82 ? -17.319 3.347 8.342 1.00 82.75 82 PRO A C 1
ATOM 670 O O . PRO A 1 82 ? -17.139 3.098 7.151 1.00 82.75 82 PRO A O 1
ATOM 673 N N . LYS A 1 83 ? -18.397 2.908 9.006 1.00 79.44 83 LYS A N 1
ATOM 674 C CA . LYS A 1 83 ? -19.401 1.991 8.424 1.00 79.44 83 LYS A CA 1
ATOM 675 C C . LYS A 1 83 ? -20.005 2.496 7.103 1.00 79.44 83 LYS A C 1
ATOM 677 O O . LYS A 1 83 ? -20.353 1.694 6.249 1.00 79.44 83 LYS A O 1
ATOM 682 N N . ASN A 1 84 ? -20.069 3.817 6.923 1.00 80.50 84 ASN A N 1
ATOM 683 C CA . ASN A 1 84 ? -20.655 4.472 5.748 1.00 80.50 84 ASN A CA 1
ATOM 684 C C . ASN A 1 84 ? -19.607 4.965 4.738 1.00 80.50 84 ASN A C 1
ATOM 686 O O . ASN A 1 84 ? -19.928 5.743 3.837 1.00 80.50 84 ASN A O 1
ATOM 690 N N . LYS A 1 85 ? -18.335 4.580 4.894 1.00 77.12 85 LYS A N 1
ATOM 691 C CA . LYS A 1 85 ? -17.284 5.053 3.996 1.00 77.12 85 LYS A CA 1
ATOM 692 C C . LYS A 1 85 ? -17.438 4.395 2.627 1.00 77.12 85 LYS A C 1
ATOM 694 O O . LYS A 1 85 ? -17.395 3.173 2.503 1.00 77.12 85 LYS A O 1
ATOM 699 N N . LYS A 1 86 ? -17.553 5.220 1.583 1.00 72.50 86 LYS A N 1
ATOM 700 C CA . LYS A 1 86 ? -17.429 4.752 0.200 1.00 72.50 86 LYS A CA 1
ATOM 701 C C . LYS A 1 86 ? -16.041 4.138 0.031 1.00 72.50 86 LYS A C 1
ATOM 703 O O . LYS A 1 86 ? -15.033 4.803 0.269 1.00 72.50 86 LYS A O 1
ATOM 708 N N . VAL A 1 87 ? -15.994 2.864 -0.344 1.00 70.38 87 VAL A N 1
ATOM 709 C CA . VAL A 1 87 ? -14.730 2.203 -0.678 1.00 70.38 87 VAL A CA 1
ATOM 710 C C . VAL A 1 87 ? -14.113 2.883 -1.896 1.00 70.38 87 VAL A C 1
ATOM 712 O O . VAL A 1 87 ? -14.838 3.280 -2.813 1.00 70.38 87 VAL A O 1
ATOM 715 N N . HIS A 1 88 ? -12.783 3.017 -1.900 1.00 67.94 88 HIS A N 1
ATOM 716 C CA . HIS A 1 88 ? -12.060 3.474 -3.082 1.00 67.94 88 HIS A CA 1
ATOM 717 C C . HIS A 1 88 ? -12.419 2.535 -4.239 1.00 67.94 88 HIS A C 1
ATOM 719 O O . HIS A 1 88 ? -12.178 1.325 -4.164 1.00 67.94 88 HIS A O 1
ATOM 725 N N . LYS A 1 89 ? -13.096 3.067 -5.264 1.00 65.38 89 LYS A N 1
ATOM 726 C CA . LYS A 1 89 ? -13.419 2.286 -6.455 1.00 65.38 89 LYS A CA 1
ATOM 727 C C . LYS A 1 89 ? -12.105 2.073 -7.185 1.00 65.38 89 LYS A C 1
ATOM 729 O O . LYS A 1 89 ? -11.512 3.037 -7.652 1.00 65.38 89 LYS A O 1
ATOM 734 N N . ARG A 1 90 ? -11.653 0.822 -7.265 1.00 66.25 90 ARG A N 1
ATOM 735 C CA . ARG A 1 90 ? -10.480 0.486 -8.074 1.00 66.25 90 ARG A CA 1
ATOM 736 C C . ARG A 1 90 ? -10.758 0.928 -9.504 1.00 66.25 90 ARG A C 1
ATOM 738 O O . ARG A 1 90 ? -11.832 0.622 -10.031 1.00 66.25 90 ARG A O 1
ATOM 745 N N . SER A 1 91 ? -9.820 1.648 -10.106 1.00 59.50 91 SER A N 1
ATOM 746 C CA . SER A 1 91 ? -9.848 1.911 -11.538 1.00 59.50 91 SER A CA 1
ATOM 747 C C . SER A 1 91 ? -9.906 0.559 -12.244 1.00 59.50 91 SER A C 1
ATOM 749 O O . SER A 1 91 ? -9.071 -0.325 -12.044 1.00 59.50 91 SER A O 1
ATOM 751 N N . ILE A 1 92 ? -10.990 0.354 -12.987 1.00 53.31 92 ILE A N 1
ATOM 752 C CA . ILE A 1 92 ? -11.186 -0.829 -13.815 1.00 53.31 92 ILE A CA 1
ATOM 753 C C . ILE A 1 92 ? -9.989 -0.895 -14.770 1.00 53.31 92 ILE A C 1
ATOM 755 O O . ILE A 1 92 ? -9.584 0.133 -15.305 1.00 53.31 92 ILE A O 1
ATOM 759 N N . LYS A 1 93 ? -9.408 -2.097 -14.868 1.00 50.62 93 LYS A N 1
ATOM 760 C CA . LYS A 1 93 ? -8.210 -2.498 -15.625 1.00 50.62 93 LYS A CA 1
ATOM 761 C C . LYS A 1 93 ? -7.847 -1.535 -16.766 1.00 50.62 93 LYS A C 1
ATOM 763 O O . LYS A 1 93 ? -8.733 -1.261 -17.574 1.00 50.62 93 LYS A O 1
ATOM 768 N N . PRO A 1 94 ? -6.569 -1.139 -16.941 1.00 44.84 94 PRO A N 1
ATOM 769 C CA . PRO A 1 94 ? -6.160 -0.635 -18.239 1.00 44.84 94 PRO A CA 1
ATOM 770 C C . PRO A 1 94 ? -6.453 -1.743 -19.252 1.00 44.84 94 PRO A C 1
ATOM 772 O O . PRO A 1 94 ? -5.927 -2.854 -19.170 1.00 44.84 94 PRO A O 1
ATOM 775 N N . ASN A 1 95 ? -7.379 -1.475 -20.160 1.00 44.59 95 ASN A N 1
ATOM 776 C CA . ASN A 1 95 ? -7.525 -2.231 -21.385 1.00 44.59 95 ASN A CA 1
ATOM 777 C C . ASN A 1 95 ? -6.135 -2.263 -22.038 1.00 44.59 95 ASN A C 1
ATOM 779 O O . ASN A 1 95 ? -5.474 -1.229 -22.131 1.00 44.59 95 ASN A O 1
ATOM 783 N N . ASN A 1 96 ? -5.693 -3.446 -22.475 1.00 46.91 96 ASN A N 1
ATOM 784 C CA . ASN A 1 96 ? -4.379 -3.668 -23.099 1.00 46.91 96 ASN A CA 1
ATOM 785 C C . ASN A 1 96 ? -4.106 -2.770 -24.332 1.00 46.91 96 ASN A C 1
ATOM 787 O O . ASN A 1 96 ? -3.027 -2.845 -24.899 1.00 46.91 96 ASN A O 1
ATOM 791 N N . SER A 1 97 ? -5.047 -1.913 -24.738 1.00 40.09 97 SER A N 1
ATOM 792 C CA . SER A 1 97 ? -4.940 -0.949 -25.832 1.00 40.09 97 SER A CA 1
ATOM 793 C C . SER A 1 97 ? -4.137 0.320 -25.512 1.00 40.09 97 SER A C 1
ATOM 795 O O . SER A 1 97 ? -3.805 1.053 -26.433 1.00 40.09 97 SER A O 1
ATOM 797 N N . THR A 1 98 ? -3.854 0.64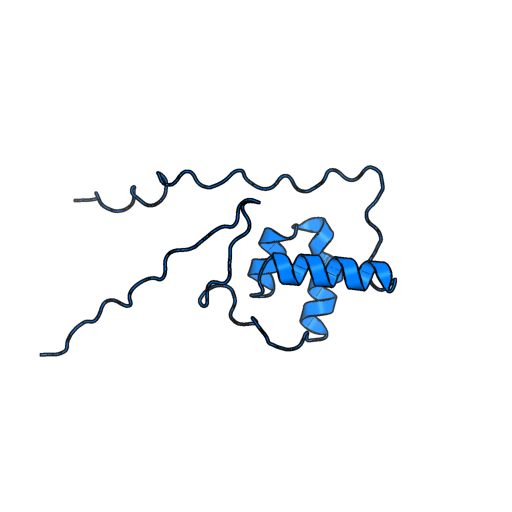6 -24.244 1.00 42.12 98 THR A N 1
ATOM 798 C CA . THR A 1 98 ? -3.276 1.970 -23.903 1.00 42.12 98 THR A CA 1
ATOM 799 C C . THR A 1 98 ? -1.741 2.022 -23.960 1.00 42.12 98 THR A C 1
ATOM 801 O O . THR A 1 98 ? -1.170 3.106 -23.930 1.00 42.12 98 THR A O 1
ATOM 804 N N . LEU A 1 99 ? -1.050 0.885 -24.098 1.00 44.19 99 LEU A N 1
ATOM 805 C CA . LEU A 1 99 ? 0.420 0.852 -24.196 1.00 44.19 99 LEU A CA 1
ATOM 806 C C . LEU A 1 99 ? 0.953 0.872 -25.643 1.00 44.19 99 LEU A C 1
ATOM 808 O O . LEU A 1 99 ? 2.164 0.867 -25.834 1.00 44.19 99 LEU A O 1
ATOM 812 N N . GLU A 1 100 ? 0.081 0.935 -26.656 1.00 40.62 100 GLU A N 1
ATOM 813 C CA . GLU A 1 100 ? 0.483 0.883 -28.075 1.00 40.62 100 GLU A CA 1
ATOM 814 C C . GLU A 1 100 ? 0.482 2.254 -28.780 1.00 40.62 100 GLU A C 1
ATOM 816 O O . GLU A 1 100 ? 0.993 2.379 -29.884 1.00 40.62 100 GLU A O 1
ATOM 821 N N . SER A 1 101 ? -0.007 3.327 -28.145 1.00 41.38 101 SER A N 1
ATOM 822 C CA . SER A 1 101 ? -0.116 4.655 -28.786 1.00 41.38 101 SER A CA 1
ATOM 823 C C . SER A 1 101 ? 1.115 5.563 -28.626 1.00 41.38 101 SER A C 1
ATOM 825 O O . SER A 1 101 ? 1.014 6.771 -28.819 1.00 41.38 101 SER A O 1
ATOM 827 N N . GLN A 1 102 ? 2.283 5.008 -28.294 1.00 41.53 102 GLN A N 1
ATOM 828 C CA . GLN A 1 102 ? 3.563 5.737 -28.309 1.00 41.53 102 GLN A CA 1
ATOM 829 C C . GLN A 1 102 ? 4.606 5.049 -29.197 1.00 41.53 102 GLN A C 1
ATOM 831 O O . GLN A 1 102 ? 5.784 4.973 -28.867 1.00 41.53 102 GLN A O 1
ATOM 836 N N . LYS A 1 103 ? 4.175 4.533 -30.346 1.00 46.12 103 LYS A N 1
ATOM 837 C CA . LYS A 1 103 ? 5.053 4.217 -31.474 1.00 46.12 103 LYS A CA 1
ATOM 838 C C . LYS A 1 103 ? 4.304 4.590 -32.738 1.00 46.12 103 LYS A C 1
ATOM 840 O O . LYS A 1 103 ? 3.715 3.710 -33.323 1.00 46.12 103 LYS A O 1
ATOM 845 N N . ASP A 1 104 ? 4.224 5.884 -33.036 1.00 45.62 104 ASP A N 1
ATOM 846 C CA . ASP A 1 104 ? 3.984 6.435 -34.379 1.00 45.62 104 ASP A CA 1
ATOM 847 C C . ASP A 1 104 ? 4.012 7.966 -34.272 1.00 45.62 104 ASP A C 1
ATOM 849 O O . ASP A 1 104 ? 3.001 8.647 -34.112 1.00 45.62 104 ASP A O 1
ATOM 853 N N . GLY A 1 105 ? 5.227 8.504 -34.292 1.00 40.94 105 GLY A N 1
ATOM 854 C CA . GLY A 1 105 ? 5.512 9.921 -34.471 1.00 40.94 105 GLY A CA 1
ATOM 855 C C . GLY A 1 105 ? 6.742 10.005 -35.358 1.00 40.94 105 GLY A C 1
ATOM 856 O O . GLY A 1 105 ? 7.857 9.888 -34.855 1.00 40.94 105 GLY A O 1
ATOM 857 N N . ALA A 1 106 ? 6.475 10.052 -36.663 1.00 39.22 106 ALA A N 1
ATOM 858 C CA . ALA A 1 106 ? 7.432 10.172 -37.759 1.00 39.22 106 ALA A CA 1
ATOM 859 C C . ALA A 1 106 ? 8.279 11.451 -37.681 1.00 39.22 106 ALA A C 1
ATOM 861 O O . ALA A 1 106 ? 7.779 12.461 -37.133 1.00 39.22 106 ALA A O 1
#

Foldseek 3Di:
DDPPPPPPQDDFDADPVRWTDDDCVQQVCEPPDDDPVLLVCLQVPCLPPHLRVNCSVSSHGSVVSVVSQVVCVVVVNHDDDPPPDDHDDPDDHDDPPPVPPPPDDD

Sequence (106 aa):
MTNNSIPEERPIKFDSFGRMQYHPDYHANHGKPWKMSDQNFLIENYDKIGPEETSLALERTIHTVMTKAAKLRREGLMPQVPKNKKVHKRSIKPNNSTLESQKDGA